Protein AF-A0AAE3AEM2-F1 (afdb_monomer)

Foldseek 3Di:
DVVDPVVCVQFVVQQDPVGGDPPPGDPPPDDLQVVQLSVLLVCLGPVDDPHDPVLLVDCNRHPPVSNVVSVVSNCCSVCVVVVVVVVVVVVVD

Sequence (93 aa):
LTAYESLWRRMVWKCGNDGFDFQSVRLGGIEPELYSVYQAAKAIAIGCCNITLADLASPELVTDEAFHLITGALLMAKYGDAVLNLEKGVNET

Secondary structure (DSSP, 8-state):
-TTSHHHHHHHGGGEETTEE--TT---TT--HHHHHHHHHHHHHHH----S-HHHHT-TTTS-HHHHHHHHHHHHHHHHHHHHHHHHHHHTT-

Radius of gyration: 15.15 Å; Cα contacts (8 Å, |Δi|>4): 70; chains: 1; bounding box: 39×32×38 Å

Mean predicted aligned error: 5.47 Å

Structure (mmCIF, N/CA/C/O backbone):
data_AF-A0AAE3AEM2-F1
#
_entry.id   AF-A0AAE3AEM2-F1
#
loop_
_atom_site.group_PDB
_atom_site.id
_atom_site.type_symbol
_atom_site.label_atom_id
_atom_site.label_alt_id
_atom_site.label_comp_id
_atom_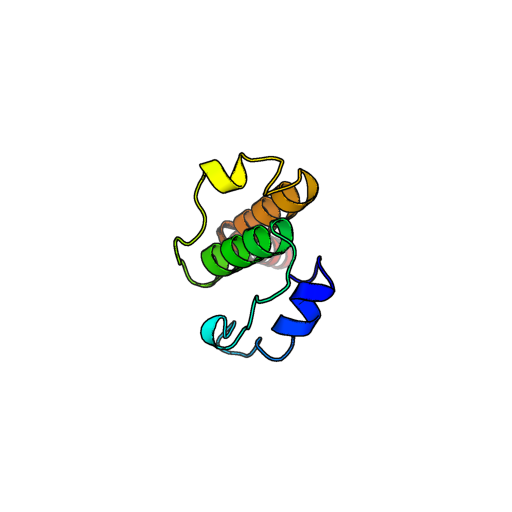site.label_asym_id
_atom_site.label_entity_id
_atom_site.label_seq_id
_atom_site.pdbx_PDB_ins_code
_atom_site.Cartn_x
_atom_site.Cartn_y
_atom_site.Cartn_z
_atom_site.occupancy
_atom_site.B_iso_or_equiv
_atom_site.auth_seq_id
_atom_site.auth_comp_id
_atom_site.auth_asym_id
_atom_site.auth_atom_id
_atom_site.pdbx_PDB_model_num
ATOM 1 N N . LEU A 1 1 ? 4.170 2.854 1.612 1.00 88.44 1 LEU A N 1
ATOM 2 C CA . LEU A 1 1 ? 4.590 1.899 2.672 1.00 88.44 1 LEU A CA 1
ATOM 3 C C . LEU A 1 1 ? 5.570 2.530 3.657 1.00 88.44 1 LEU A C 1
ATOM 5 O O . LEU A 1 1 ? 5.316 2.450 4.845 1.00 88.44 1 LEU A O 1
ATOM 9 N N . THR A 1 2 ? 6.641 3.180 3.195 1.00 92.81 2 THR A N 1
ATOM 10 C CA . THR A 1 2 ? 7.634 3.866 4.050 1.00 92.81 2 THR A CA 1
ATOM 11 C C . THR A 1 2 ? 7.074 5.029 4.877 1.00 92.81 2 THR A C 1
ATOM 13 O O . THR A 1 2 ? 7.606 5.311 5.940 1.00 92.81 2 THR A O 1
ATOM 16 N N . ALA A 1 3 ? 5.985 5.663 4.427 1.00 93.69 3 ALA A N 1
ATOM 17 C CA . ALA A 1 3 ? 5.299 6.734 5.159 1.00 93.69 3 ALA A CA 1
ATOM 18 C C . ALA A 1 3 ? 4.646 6.276 6.481 1.00 93.69 3 ALA A C 1
ATOM 20 O O . ALA A 1 3 ? 4.440 7.087 7.373 1.00 93.69 3 ALA A O 1
ATOM 21 N N . TYR A 1 4 ? 4.357 4.977 6.628 1.00 93.44 4 TYR A N 1
ATOM 22 C CA . TYR A 1 4 ? 3.737 4.419 7.829 1.00 93.44 4 TYR A CA 1
ATOM 23 C C . TYR A 1 4 ? 4.696 3.430 8.487 1.00 93.44 4 TYR A C 1
ATOM 25 O O . TYR A 1 4 ? 4.929 2.338 7.965 1.00 93.44 4 TYR A O 1
ATOM 33 N N . GLU A 1 5 ? 5.232 3.789 9.655 1.00 92.19 5 GLU A N 1
ATOM 34 C CA . GLU A 1 5 ? 6.242 2.998 10.376 1.00 92.19 5 GLU A CA 1
ATOM 35 C C . GLU A 1 5 ? 5.787 1.550 10.612 1.00 92.19 5 GLU A C 1
ATOM 37 O O . GLU A 1 5 ? 6.520 0.599 10.332 1.00 92.19 5 GLU A O 1
ATOM 42 N N . SER A 1 6 ? 4.532 1.379 11.026 1.00 92.19 6 SER A N 1
ATOM 43 C CA . SER A 1 6 ? 3.945 0.077 11.334 1.00 92.19 6 SER A CA 1
ATOM 44 C C . SER A 1 6 ? 3.825 -0.830 10.101 1.00 92.19 6 SER A C 1
ATOM 46 O O . SER A 1 6 ? 3.955 -2.055 10.217 1.00 92.19 6 SER A O 1
ATOM 48 N N . LEU A 1 7 ? 3.599 -0.263 8.912 1.00 93.50 7 LEU A N 1
ATOM 49 C CA . LEU A 1 7 ? 3.626 -1.001 7.647 1.00 93.50 7 LEU A CA 1
ATOM 50 C C . LEU A 1 7 ? 5.064 -1.256 7.201 1.00 93.50 7 LEU A C 1
ATOM 52 O O . LEU A 1 7 ? 5.390 -2.374 6.800 1.00 93.50 7 LEU A O 1
ATOM 56 N N . TRP A 1 8 ? 5.941 -0.259 7.307 1.00 93.50 8 TRP A N 1
ATOM 57 C CA . TRP A 1 8 ? 7.335 -0.386 6.897 1.00 93.50 8 TRP A CA 1
ATOM 58 C C . TRP A 1 8 ? 8.077 -1.468 7.679 1.00 93.50 8 TRP A C 1
ATOM 60 O O . TRP A 1 8 ? 8.736 -2.313 7.076 1.00 93.50 8 TRP A O 1
ATOM 70 N N . ARG A 1 9 ? 7.884 -1.540 9.000 1.00 92.62 9 ARG A N 1
ATOM 71 C CA . ARG A 1 9 ? 8.485 -2.572 9.857 1.00 92.62 9 ARG A CA 1
ATOM 72 C C . ARG A 1 9 ? 8.124 -3.996 9.417 1.00 92.62 9 ARG A C 1
ATOM 74 O O . ARG A 1 9 ? 8.917 -4.916 9.593 1.00 92.62 9 ARG A O 1
ATOM 81 N N . ARG A 1 10 ? 6.943 -4.181 8.819 1.00 92.50 10 ARG A N 1
ATOM 82 C CA . ARG A 1 10 ? 6.491 -5.470 8.264 1.00 92.50 10 ARG A CA 1
ATOM 83 C C . ARG A 1 10 ? 7.049 -5.741 6.865 1.00 92.50 10 ARG A C 1
ATOM 85 O O . ARG A 1 10 ? 7.212 -6.900 6.497 1.00 92.50 10 ARG A O 1
ATOM 92 N N . MET A 1 11 ? 7.332 -4.687 6.102 1.00 92.19 11 MET A N 1
ATOM 93 C CA . MET A 1 11 ? 7.715 -4.759 4.690 1.00 92.19 11 MET A CA 1
ATOM 94 C C . MET A 1 11 ? 9.221 -4.720 4.443 1.00 92.19 11 MET A C 1
ATOM 96 O O . MET A 1 11 ? 9.659 -5.212 3.409 1.00 92.19 11 MET A O 1
ATOM 100 N N . VAL A 1 12 ? 10.017 -4.166 5.361 1.00 91.50 12 VAL A N 1
ATOM 101 C CA . VAL A 1 12 ? 11.456 -3.930 5.148 1.00 91.50 12 VAL A CA 1
ATOM 102 C C . VAL A 1 12 ? 12.214 -5.209 4.784 1.00 91.50 12 VAL A C 1
ATOM 104 O O . VAL A 1 12 ? 13.031 -5.205 3.872 1.00 91.50 12 VAL A O 1
ATOM 107 N N . TRP A 1 13 ? 11.867 -6.335 5.413 1.00 90.38 13 TRP A N 1
ATOM 108 C CA . TRP A 1 13 ? 12.469 -7.646 5.139 1.00 90.38 13 TRP A CA 1
ATOM 109 C C . TRP A 1 13 ? 11.801 -8.412 3.990 1.00 90.38 13 TRP A C 1
ATOM 111 O O . TRP A 1 13 ? 12.143 -9.564 3.734 1.00 90.38 13 TRP A O 1
ATOM 121 N N . LYS A 1 14 ? 10.810 -7.802 3.337 1.00 90.81 14 LYS A N 1
ATOM 122 C CA . LYS A 1 14 ? 10.020 -8.364 2.231 1.00 90.81 14 LYS A CA 1
ATOM 123 C C . LYS A 1 14 ? 10.257 -7.632 0.913 1.00 90.81 14 LYS A C 1
ATOM 125 O O . LYS A 1 14 ? 9.565 -7.908 -0.058 1.00 90.81 14 LYS A O 1
ATOM 130 N N . CYS A 1 15 ? 11.214 -6.708 0.887 1.00 86.12 15 CYS A N 1
ATOM 131 C CA . CYS A 1 15 ? 11.676 -6.016 -0.306 1.00 86.12 15 CYS A CA 1
ATOM 132 C C . CYS A 1 15 ? 13.019 -6.616 -0.741 1.00 86.12 15 CYS A C 1
ATOM 134 O O . CYS A 1 15 ? 13.939 -6.713 0.071 1.00 86.12 15 CYS A O 1
ATOM 136 N N . GLY A 1 16 ? 13.134 -7.004 -2.008 1.00 85.44 16 GLY A N 1
ATOM 137 C CA . GLY A 1 16 ? 14.357 -7.538 -2.604 1.00 85.44 16 GLY A CA 1
ATOM 138 C C . GLY A 1 16 ? 14.518 -7.103 -4.060 1.00 85.44 16 GLY A C 1
ATOM 139 O O . GLY A 1 16 ? 13.750 -6.282 -4.560 1.00 85.44 16 GLY A O 1
ATOM 140 N N . ASN A 1 17 ? 15.512 -7.671 -4.745 1.00 82.94 17 ASN A N 1
ATOM 141 C CA . ASN A 1 17 ? 15.802 -7.335 -6.146 1.00 82.94 17 ASN A CA 1
ATOM 142 C C . ASN A 1 17 ? 14.642 -7.676 -7.098 1.00 82.94 17 ASN A C 1
ATOM 144 O O . ASN A 1 17 ? 14.464 -6.991 -8.098 1.00 82.94 17 ASN A O 1
ATOM 148 N N . ASP A 1 18 ? 13.827 -8.675 -6.750 1.00 83.12 18 ASP A N 1
ATOM 149 C CA . ASP A 1 18 ? 12.663 -9.110 -7.534 1.00 83.12 18 ASP A CA 1
ATOM 150 C C . ASP A 1 18 ? 11.362 -8.379 -7.135 1.00 83.12 18 ASP A C 1
ATOM 152 O O . ASP A 1 18 ? 10.261 -8.788 -7.504 1.00 83.12 18 ASP A O 1
ATOM 156 N N . GLY A 1 19 ? 11.468 -7.299 -6.353 1.00 85.50 19 GLY A N 1
ATOM 157 C CA . GLY A 1 19 ? 10.335 -6.516 -5.867 1.00 85.50 19 GLY A CA 1
ATOM 158 C C . GLY A 1 19 ? 9.893 -6.903 -4.455 1.00 85.50 19 GLY A C 1
ATOM 159 O O . GLY A 1 19 ? 10.716 -7.090 -3.557 1.00 85.50 19 GLY A O 1
ATOM 160 N N . PHE A 1 20 ? 8.578 -6.959 -4.233 1.00 89.56 20 PHE A N 1
ATOM 161 C CA . PHE A 1 20 ? 7.984 -7.113 -2.902 1.00 89.56 20 PHE A CA 1
ATOM 162 C C . PHE A 1 20 ? 7.263 -8.457 -2.737 1.00 89.56 20 PHE A C 1
ATOM 164 O O . PHE A 1 20 ? 6.341 -8.774 -3.4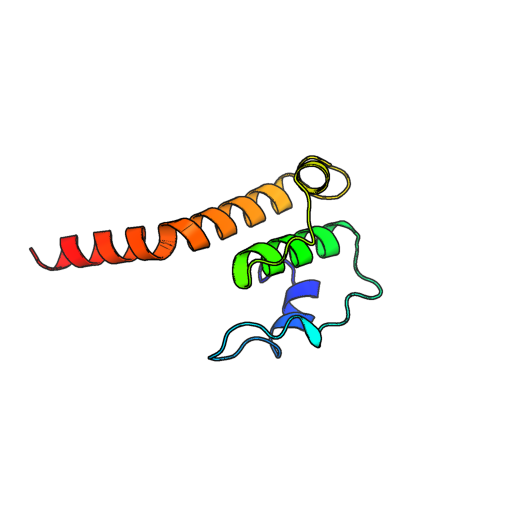90 1.00 89.56 20 PHE A O 1
ATOM 171 N N . ASP A 1 21 ? 7.592 -9.199 -1.680 1.00 90.94 21 ASP A N 1
ATOM 172 C CA . ASP A 1 21 ? 6.846 -10.390 -1.262 1.00 90.94 21 ASP A CA 1
ATOM 173 C C . ASP A 1 21 ? 5.651 -9.997 -0.382 1.00 90.94 21 ASP A C 1
ATOM 175 O O . ASP A 1 21 ? 5.696 -10.019 0.850 1.00 90.94 21 ASP A O 1
ATOM 179 N N . PHE A 1 22 ? 4.548 -9.633 -1.036 1.00 89.69 22 PHE A N 1
ATOM 180 C CA . PHE A 1 22 ? 3.290 -9.330 -0.354 1.00 89.69 22 PHE A CA 1
ATOM 181 C C . PHE A 1 22 ? 2.609 -10.572 0.247 1.00 89.69 22 PHE A C 1
ATOM 183 O O . PHE A 1 22 ? 1.786 -10.430 1.149 1.00 89.69 22 PHE A O 1
ATOM 190 N N . GLN A 1 23 ? 2.902 -11.785 -0.232 1.00 87.19 23 GLN A N 1
ATOM 191 C CA . GLN A 1 23 ? 2.190 -12.993 0.203 1.00 87.19 23 GLN A CA 1
ATOM 192 C C . GLN A 1 23 ? 2.570 -13.418 1.621 1.00 87.19 23 GLN A C 1
ATOM 194 O O . GLN A 1 23 ? 1.729 -13.935 2.356 1.00 87.19 23 GLN A O 1
ATOM 199 N N . SER A 1 24 ? 3.812 -13.176 2.034 1.00 88.56 24 SER A N 1
ATOM 200 C CA . SER A 1 24 ? 4.275 -13.549 3.373 1.00 88.56 24 SER A CA 1
ATOM 201 C C . SER A 1 24 ? 3.985 -12.509 4.465 1.00 88.56 24 SER A C 1
ATOM 203 O O . SER A 1 24 ? 4.346 -12.715 5.628 1.00 88.56 24 SER A O 1
ATOM 205 N N . VAL A 1 25 ? 3.318 -11.399 4.131 1.00 91.19 25 VAL A N 1
ATOM 206 C CA . VAL A 1 25 ? 2.996 -10.323 5.079 1.00 91.19 25 VAL A CA 1
ATOM 207 C C . VAL A 1 25 ? 1.701 -10.634 5.822 1.00 91.19 25 VAL A C 1
ATOM 209 O O . VAL A 1 25 ? 0.647 -10.849 5.228 1.00 91.19 25 VAL A O 1
ATOM 212 N N . ARG A 1 26 ? 1.755 -10.594 7.157 1.00 90.69 26 ARG A N 1
ATOM 213 C CA . ARG A 1 26 ? 0.571 -10.730 8.014 1.00 90.69 26 ARG A CA 1
ATOM 214 C C . ARG A 1 26 ? 0.021 -9.353 8.382 1.00 90.69 26 ARG A C 1
ATOM 216 O O . ARG A 1 26 ? 0.702 -8.572 9.043 1.00 90.69 26 ARG A O 1
ATOM 223 N N . LEU A 1 27 ? -1.227 -9.093 7.990 1.00 90.25 27 LEU A N 1
ATOM 224 C CA . LEU A 1 27 ? -1.943 -7.832 8.2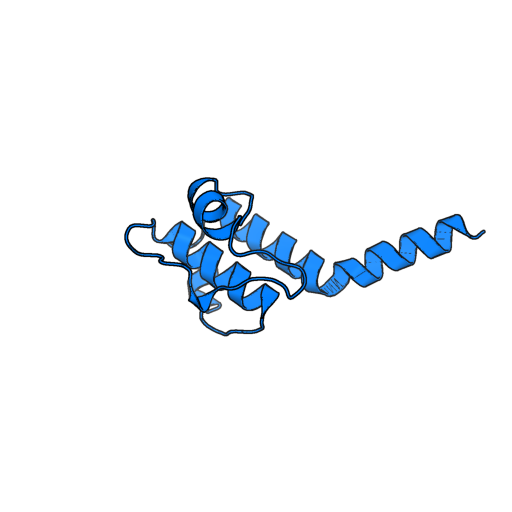39 1.00 90.25 27 LEU A CA 1
ATOM 225 C C . LEU A 1 27 ? -2.855 -7.875 9.476 1.00 90.25 27 LEU A C 1
ATOM 227 O O . LEU A 1 27 ? -3.572 -6.922 9.744 1.00 90.25 27 LEU A O 1
ATOM 231 N N . GLY A 1 28 ? -2.859 -8.972 10.237 1.00 90.88 28 GLY A N 1
ATOM 232 C CA . GLY A 1 28 ? -3.670 -9.063 11.452 1.00 90.88 28 GLY A CA 1
ATOM 233 C C . GLY A 1 28 ? -3.310 -7.963 12.458 1.00 90.88 28 GLY A C 1
ATOM 234 O O . GLY A 1 28 ? -2.129 -7.743 12.739 1.00 90.88 28 GLY A O 1
ATOM 235 N N . GLY A 1 29 ? -4.331 -7.290 12.995 1.00 88.75 29 GLY A N 1
ATOM 236 C CA . GLY A 1 29 ? -4.177 -6.256 14.023 1.00 88.75 29 GLY A CA 1
ATOM 237 C C . GLY A 1 29 ? -3.673 -4.900 13.519 1.00 88.75 29 GLY A C 1
ATOM 238 O O . GLY A 1 29 ? -3.130 -4.141 14.317 1.00 88.75 29 GLY A O 1
ATOM 239 N N . ILE A 1 30 ? -3.795 -4.603 12.220 1.00 92.38 30 ILE A N 1
ATOM 240 C CA . ILE A 1 30 ? -3.574 -3.245 11.699 1.00 92.38 30 ILE A CA 1
ATOM 241 C C . ILE A 1 30 ? -4.876 -2.450 11.670 1.00 92.38 30 ILE A C 1
ATOM 243 O O . ILE A 1 30 ? -5.962 -3.021 11.584 1.00 92.38 30 ILE A O 1
ATOM 247 N N . GLU A 1 31 ? -4.743 -1.130 11.707 1.00 91.56 31 GLU A N 1
ATOM 248 C CA . GLU A 1 31 ? -5.863 -0.214 11.519 1.00 91.56 31 GLU A CA 1
ATOM 249 C C . GLU A 1 31 ? -6.426 -0.316 10.090 1.00 91.56 31 GLU A C 1
ATOM 251 O O . GLU A 1 31 ? -5.660 -0.570 9.151 1.00 91.56 31 GLU A O 1
ATOM 256 N N . PRO A 1 32 ? -7.742 -0.100 9.899 1.00 90.19 32 PRO A N 1
ATOM 257 C CA . PRO A 1 32 ? -8.376 -0.155 8.581 1.00 90.19 32 PRO A CA 1
ATOM 258 C C . PRO A 1 32 ? -7.687 0.724 7.529 1.00 90.19 32 PRO A C 1
ATOM 260 O O . PRO A 1 32 ? -7.484 0.278 6.403 1.00 90.19 32 PRO A O 1
ATOM 263 N N . GLU A 1 33 ? -7.233 1.922 7.905 1.00 91.31 33 GLU A N 1
ATOM 264 C CA . GLU A 1 33 ? -6.506 2.815 6.995 1.00 91.31 33 GLU A CA 1
ATOM 265 C C . GLU A 1 33 ? -5.216 2.180 6.457 1.00 91.31 33 GLU A C 1
ATOM 267 O O . GLU A 1 33 ? -4.952 2.172 5.252 1.00 91.31 33 GLU A O 1
ATOM 272 N N . LEU A 1 34 ? -4.426 1.561 7.339 1.00 93.62 34 LEU A N 1
ATOM 273 C CA . LEU A 1 34 ? -3.186 0.884 6.961 1.00 93.62 34 LEU A CA 1
ATOM 274 C C . LEU A 1 34 ? -3.453 -0.307 6.036 1.00 93.62 34 LEU A C 1
ATOM 276 O O . LEU A 1 34 ? -2.626 -0.617 5.175 1.00 93.62 34 LEU A O 1
ATOM 280 N N . TYR A 1 35 ? -4.600 -0.973 6.197 1.00 92.81 35 TYR A N 1
ATOM 281 C CA . TYR A 1 35 ? -5.029 -2.027 5.284 1.00 92.81 35 TYR A CA 1
ATOM 282 C C . TYR A 1 35 ? -5.290 -1.467 3.884 1.00 92.81 35 TYR A C 1
ATOM 284 O O . TYR A 1 35 ? -4.748 -2.005 2.915 1.00 92.81 35 TYR A O 1
ATOM 292 N N . SER A 1 36 ? -6.035 -0.367 3.774 1.00 93.25 36 SER A N 1
ATOM 293 C CA . SER A 1 36 ? -6.310 0.306 2.499 1.00 93.25 36 SER A CA 1
ATOM 294 C C . SER A 1 36 ? -5.020 0.753 1.810 1.00 93.25 36 SER A C 1
ATOM 296 O O . SER A 1 36 ? -4.782 0.412 0.650 1.00 93.25 36 SER A O 1
ATOM 298 N N . VAL A 1 37 ? -4.119 1.421 2.538 1.00 94.81 37 VAL A N 1
ATOM 299 C CA . VAL A 1 37 ? -2.811 1.852 2.013 1.00 94.81 37 VAL A CA 1
ATOM 300 C C . VAL A 1 37 ? -1.975 0.659 1.546 1.00 94.81 37 VAL A C 1
ATOM 302 O O . VAL A 1 37 ? -1.319 0.724 0.504 1.00 94.81 37 VAL A O 1
ATOM 305 N N . TYR A 1 38 ? -1.996 -0.449 2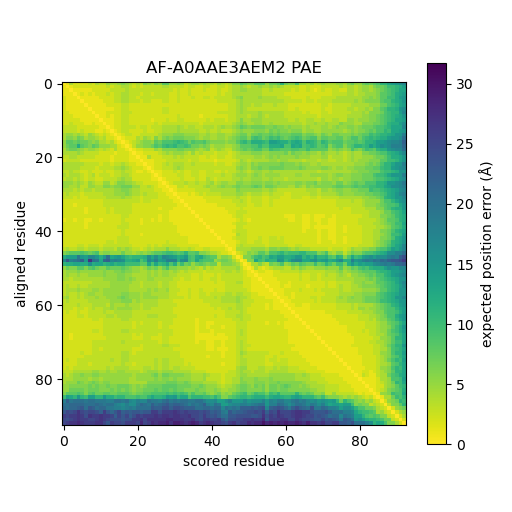.289 1.00 94.19 38 TYR A N 1
ATOM 306 C CA . TYR A 1 38 ? -1.296 -1.667 1.898 1.00 94.19 38 TYR A CA 1
ATOM 307 C C . TYR A 1 38 ? -1.872 -2.277 0.612 1.00 94.19 38 TYR A C 1
ATOM 309 O O . TYR A 1 38 ? -1.100 -2.616 -0.288 1.00 94.19 38 TYR A O 1
ATOM 317 N N . GLN A 1 39 ? -3.201 -2.401 0.491 1.00 93.69 39 GLN A N 1
ATOM 318 C CA . GLN A 1 39 ? -3.822 -2.939 -0.726 1.00 93.69 39 GLN A CA 1
ATOM 319 C C . GLN A 1 39 ? -3.569 -2.030 -1.933 1.00 93.69 39 GLN A C 1
ATOM 321 O O . GLN A 1 39 ? -3.273 -2.543 -3.009 1.00 93.69 39 GLN A O 1
ATOM 326 N N . ALA A 1 40 ? -3.590 -0.706 -1.755 1.00 94.19 40 ALA A N 1
ATOM 327 C CA . ALA A 1 40 ? -3.225 0.248 -2.800 1.00 94.19 40 ALA A CA 1
ATOM 328 C C . ALA A 1 40 ? -1.766 0.083 -3.248 1.00 94.19 40 ALA A C 1
ATOM 330 O O . ALA A 1 40 ? -1.492 -0.035 -4.441 1.00 94.19 40 ALA A O 1
ATOM 331 N N . ALA A 1 41 ? -0.822 -0.001 -2.306 1.00 93.06 41 ALA A N 1
ATOM 332 C CA . ALA A 1 41 ? 0.588 -0.218 -2.624 1.00 93.06 41 ALA A CA 1
ATOM 333 C C . ALA A 1 41 ? 0.815 -1.550 -3.359 1.00 93.06 41 ALA A C 1
ATOM 335 O O . ALA A 1 41 ? 1.565 -1.601 -4.332 1.00 93.06 41 ALA A O 1
ATOM 336 N N . LYS A 1 42 ? 0.136 -2.618 -2.928 1.00 92.50 42 LYS A N 1
ATOM 337 C CA . LYS A 1 42 ? 0.160 -3.922 -3.599 1.00 92.50 42 LYS A CA 1
ATOM 338 C C . LYS A 1 42 ? -0.423 -3.843 -5.012 1.00 92.50 42 LYS A C 1
ATOM 340 O O . LYS A 1 42 ? 0.166 -4.389 -5.942 1.00 92.50 42 LYS A O 1
ATOM 345 N N . ALA A 1 43 ? -1.545 -3.149 -5.188 1.00 92.75 43 ALA A N 1
ATOM 346 C CA . ALA A 1 43 ? -2.169 -2.949 -6.492 1.00 92.75 43 ALA A CA 1
ATOM 347 C C . ALA A 1 43 ? -1.233 -2.220 -7.464 1.00 92.75 43 ALA A C 1
ATOM 349 O O . ALA A 1 43 ? -1.078 -2.654 -8.601 1.00 92.75 43 ALA A O 1
ATOM 350 N N . ILE A 1 44 ? -0.556 -1.168 -6.997 1.00 91.94 44 ILE A N 1
ATOM 351 C CA . ILE A 1 44 ? 0.405 -0.398 -7.797 1.00 91.94 44 ILE A CA 1
ATOM 352 C C . ILE A 1 44 ? 1.632 -1.246 -8.164 1.00 91.94 44 ILE A C 1
ATOM 354 O O . ILE A 1 44 ? 2.086 -1.198 -9.301 1.00 91.94 44 ILE A O 1
ATOM 358 N N . ALA A 1 45 ? 2.167 -2.024 -7.219 1.00 89.94 45 ALA A N 1
ATOM 359 C CA . ALA A 1 45 ? 3.417 -2.755 -7.416 1.00 89.94 45 ALA A CA 1
ATOM 360 C C . ALA A 1 45 ? 3.281 -4.008 -8.299 1.00 89.94 45 ALA A C 1
ATOM 362 O O . ALA A 1 45 ? 4.193 -4.306 -9.064 1.00 89.94 45 ALA A O 1
ATOM 363 N N . ILE A 1 46 ? 2.182 -4.764 -8.169 1.00 88.38 46 ILE A N 1
ATOM 364 C CA . ILE A 1 46 ? 2.022 -6.074 -8.834 1.00 88.38 46 ILE A CA 1
ATOM 365 C C . ILE A 1 46 ? 0.702 -6.232 -9.606 1.00 88.38 46 ILE A C 1
ATOM 367 O O . ILE A 1 46 ? 0.409 -7.316 -10.103 1.00 88.38 46 ILE A O 1
ATOM 371 N N . GLY A 1 47 ? -0.117 -5.180 -9.706 1.00 82.44 47 GLY A N 1
ATOM 372 C CA . GLY A 1 47 ? -1.341 -5.188 -10.515 1.00 82.44 47 GLY A CA 1
ATOM 373 C C . GLY A 1 47 ? -2.521 -5.973 -9.925 1.00 82.44 47 GLY A C 1
ATOM 374 O O . GLY A 1 47 ? -3.397 -6.400 -10.672 1.00 82.44 47 GLY A O 1
ATOM 375 N N . CYS A 1 48 ? -2.575 -6.198 -8.606 1.00 72.25 48 CYS A N 1
ATOM 376 C CA . CYS A 1 48 ? -3.692 -6.911 -7.966 1.00 72.25 48 CYS A CA 1
ATOM 377 C C . CYS A 1 48 ? -4.853 -5.983 -7.555 1.00 72.25 48 CYS A C 1
ATOM 379 O O . CYS A 1 48 ? -4.645 -5.007 -6.841 1.00 72.25 48 CYS A O 1
ATOM 381 N N . CYS A 1 49 ? -6.094 -6.340 -7.899 1.00 67.31 49 CYS A N 1
ATOM 382 C CA . CYS A 1 49 ? -7.296 -5.536 -7.627 1.00 67.31 49 CYS A CA 1
ATOM 383 C C . CYS A 1 49 ? -7.956 -5.854 -6.272 1.00 67.31 49 CYS A C 1
ATOM 385 O O . CYS A 1 49 ? -9.093 -6.316 -6.224 1.00 67.31 49 CYS A O 1
ATOM 387 N N . ASN A 1 50 ? -7.254 -5.604 -5.167 1.00 79.44 50 ASN A N 1
ATOM 388 C CA . ASN A 1 50 ? -7.814 -5.786 -3.819 1.00 79.44 50 ASN A CA 1
ATOM 389 C C . ASN A 1 50 ? -8.364 -4.492 -3.192 1.00 79.44 50 ASN A C 1
ATOM 391 O O . ASN A 1 50 ? -8.786 -4.510 -2.040 1.00 79.44 50 ASN A O 1
ATOM 395 N N . ILE A 1 51 ? -8.319 -3.377 -3.923 1.00 85.44 51 ILE A N 1
ATOM 396 C CA . ILE A 1 51 ? -8.869 -2.084 -3.514 1.00 85.44 51 ILE A CA 1
ATOM 397 C C . ILE A 1 51 ? -9.733 -1.532 -4.648 1.00 85.44 51 ILE A C 1
ATOM 399 O O . ILE A 1 51 ? -9.361 -1.629 -5.821 1.00 85.44 51 ILE A O 1
ATOM 403 N N . THR A 1 52 ? -10.896 -0.986 -4.310 1.00 88.19 52 THR A N 1
ATOM 404 C CA . THR A 1 52 ? -11.846 -0.399 -5.258 1.00 88.19 52 THR A CA 1
ATOM 405 C C . THR A 1 52 ? -11.787 1.128 -5.238 1.00 88.19 52 THR A C 1
ATOM 407 O O . THR A 1 52 ? -11.244 1.745 -4.322 1.00 88.19 52 THR A O 1
ATOM 410 N N . LEU A 1 53 ? -12.389 1.766 -6.247 1.00 88.06 53 LEU A N 1
ATOM 411 C CA . LEU A 1 53 ? -12.547 3.223 -6.255 1.00 88.06 53 LEU A CA 1
ATOM 412 C C . LEU A 1 53 ? -13.409 3.717 -5.081 1.00 88.06 53 LEU A C 1
ATOM 414 O O . LEU A 1 53 ? -13.169 4.806 -4.572 1.00 88.06 53 LEU A O 1
ATOM 418 N N . ALA A 1 54 ? -14.385 2.918 -4.639 1.00 91.12 54 ALA A N 1
ATOM 419 C CA . ALA A 1 54 ? -15.217 3.251 -3.486 1.00 91.12 54 ALA A CA 1
ATOM 420 C C . ALA A 1 54 ? -14.407 3.240 -2.181 1.00 91.12 54 ALA A C 1
ATOM 422 O O . ALA A 1 54 ? -14.582 4.135 -1.360 1.00 91.12 54 ALA A O 1
ATOM 423 N N . ASP A 1 55 ? -13.478 2.290 -2.027 1.00 90.69 55 ASP A N 1
ATOM 424 C CA . ASP A 1 55 ? -12.583 2.242 -0.864 1.00 90.69 55 ASP A CA 1
ATOM 425 C C . ASP A 1 55 ? -11.676 3.479 -0.816 1.00 90.69 55 ASP A C 1
ATOM 427 O O . ASP A 1 55 ? -11.502 4.076 0.241 1.00 90.69 55 ASP A O 1
ATOM 431 N N . LEU 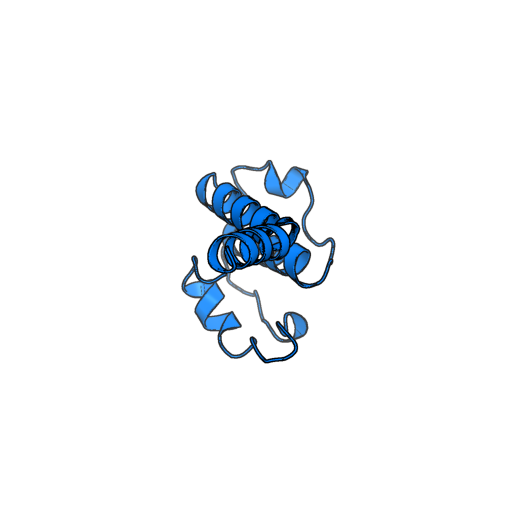A 1 56 ? -11.152 3.906 -1.973 1.00 91.12 56 LEU A N 1
ATOM 432 C CA . LEU A 1 56 ? -10.340 5.124 -2.101 1.00 91.12 56 LEU A CA 1
ATOM 433 C C . LEU A 1 56 ? -11.129 6.417 -1.861 1.00 91.12 56 LEU A C 1
ATOM 435 O O . LEU A 1 56 ? -10.539 7.414 -1.460 1.00 91.12 56 LEU A O 1
ATOM 439 N N . ALA A 1 57 ? -12.433 6.415 -2.137 1.00 91.94 57 ALA A N 1
ATOM 440 C CA . ALA A 1 57 ? -13.312 7.565 -1.935 1.00 91.94 57 ALA A CA 1
ATOM 441 C C . ALA A 1 57 ? -13.883 7.644 -0.509 1.00 91.94 57 ALA A C 1
ATOM 443 O O . ALA A 1 57 ? -14.575 8.610 -0.186 1.00 91.94 57 ALA A O 1
ATOM 444 N N . SER A 1 58 ? -13.639 6.632 0.329 1.00 93.94 58 SER A N 1
ATOM 445 C CA . SER A 1 58 ? -14.144 6.587 1.696 1.00 93.94 58 SER A CA 1
ATOM 446 C C . SER A 1 58 ? -13.161 7.264 2.658 1.00 93.94 58 SER A C 1
ATOM 448 O O . SER A 1 58 ? -12.098 6.695 2.917 1.00 93.94 58 SER A O 1
ATOM 450 N N . PRO A 1 59 ? -13.510 8.416 3.262 1.00 90.75 59 PRO A N 1
ATOM 451 C CA . PRO A 1 59 ? -12.634 9.107 4.212 1.00 90.75 59 PRO A CA 1
ATOM 452 C C . PRO A 1 59 ? -12.412 8.320 5.514 1.00 90.75 59 PRO A C 1
ATOM 454 O O . PRO A 1 59 ? -11.468 8.592 6.248 1.00 90.75 59 PRO A O 1
ATOM 457 N N . GLU A 1 60 ? -13.265 7.331 5.803 1.00 92.19 60 GLU A N 1
ATOM 458 C CA . GLU A 1 60 ? -13.108 6.416 6.943 1.00 92.19 60 GLU A CA 1
ATOM 459 C C . GLU A 1 60 ? -12.029 5.352 6.693 1.00 92.19 60 GLU A C 1
ATOM 461 O O . GLU A 1 60 ? -11.429 4.836 7.636 1.00 92.19 60 GLU A O 1
ATOM 466 N N . LEU A 1 61 ? -11.792 5.000 5.425 1.00 93.19 61 LEU A N 1
ATOM 467 C CA . LEU A 1 61 ? -10.818 3.985 5.019 1.00 93.19 61 LEU A CA 1
ATOM 468 C C . LEU A 1 61 ? -9.528 4.590 4.476 1.00 93.19 61 LEU A C 1
ATOM 470 O O . LEU A 1 61 ? -8.487 3.938 4.538 1.00 93.19 61 LEU A O 1
ATOM 474 N N . VAL A 1 62 ? -9.599 5.783 3.895 1.00 94.44 62 VAL A N 1
ATOM 475 C CA . VAL A 1 62 ? -8.482 6.477 3.262 1.00 94.44 62 VAL A CA 1
ATOM 476 C C . VAL A 1 62 ? -8.596 7.953 3.612 1.00 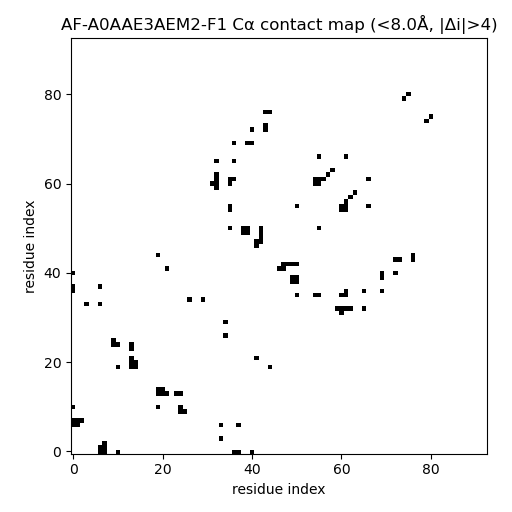94.44 62 VAL A C 1
ATOM 478 O O . VAL A 1 62 ? -9.444 8.670 3.092 1.00 94.44 62 VAL A O 1
ATOM 481 N N . THR A 1 63 ? -7.719 8.405 4.502 1.00 94.75 63 THR A N 1
ATOM 482 C CA . THR A 1 63 ? -7.583 9.823 4.841 1.00 94.75 63 THR A CA 1
ATOM 483 C C . THR A 1 63 ? -7.062 10.623 3.644 1.00 94.75 63 THR A C 1
ATOM 485 O O . THR A 1 63 ? -6.472 10.065 2.716 1.00 94.75 63 THR A O 1
ATOM 488 N N . ASP A 1 64 ? -7.207 11.949 3.675 1.00 94.88 64 ASP A N 1
ATOM 489 C CA . ASP A 1 64 ? -6.650 12.824 2.631 1.00 94.88 64 ASP A CA 1
ATOM 490 C C . ASP A 1 64 ? -5.130 12.633 2.468 1.00 94.88 64 ASP A C 1
ATOM 492 O O . ASP A 1 64 ? -4.601 12.642 1.353 1.00 94.88 64 ASP A O 1
ATOM 496 N N . GLU A 1 65 ? -4.425 12.400 3.578 1.00 94.62 65 GLU A N 1
ATOM 497 C CA . GLU A 1 65 ? -2.989 12.123 3.583 1.00 94.62 65 GLU A CA 1
ATOM 498 C C . GLU A 1 65 ? -2.674 10.774 2.920 1.00 94.62 65 GLU A C 1
ATOM 500 O O . GLU A 1 65 ? -1.828 10.705 2.020 1.00 94.62 65 GLU A O 1
ATOM 505 N N . ALA A 1 66 ? -3.405 9.713 3.278 1.00 95.25 66 ALA A N 1
ATOM 506 C CA . ALA A 1 66 ? -3.291 8.411 2.627 1.00 95.25 66 ALA A CA 1
ATOM 507 C C . ALA A 1 66 ? -3.576 8.502 1.121 1.00 95.25 66 ALA A C 1
ATOM 509 O O . ALA A 1 66 ? -2.832 7.944 0.309 1.00 95.25 66 ALA A O 1
ATOM 510 N N . PHE A 1 67 ? -4.620 9.234 0.730 1.00 95.12 67 PHE A N 1
ATOM 511 C CA . PHE A 1 67 ? -4.994 9.431 -0.667 1.00 95.12 67 PHE A CA 1
ATOM 512 C C . PHE A 1 67 ? -3.895 10.155 -1.453 1.00 95.12 67 PHE A C 1
ATOM 514 O O . PHE A 1 67 ? -3.552 9.749 -2.571 1.00 95.12 67 PHE A O 1
ATOM 521 N N . HIS A 1 68 ? -3.291 11.188 -0.859 1.00 95.50 68 HIS A N 1
ATOM 522 C CA . HIS A 1 68 ? -2.168 11.904 -1.455 1.00 95.50 68 HIS A CA 1
ATOM 523 C C . HIS A 1 68 ? -0.965 10.978 -1.681 1.00 95.50 68 HIS A C 1
ATOM 525 O O . HIS A 1 68 ? -0.402 10.947 -2.777 1.00 95.50 68 HIS A O 1
ATOM 531 N N . LEU A 1 69 ? -0.615 10.158 -0.685 1.00 96.25 69 LEU A N 1
ATOM 532 C CA . LEU A 1 69 ? 0.471 9.180 -0.787 1.00 96.25 69 LEU A CA 1
ATOM 533 C C . LEU A 1 69 ? 0.204 8.119 -1.862 1.00 96.25 69 LEU A C 1
ATOM 535 O O . LEU A 1 69 ? 1.103 7.789 -2.639 1.00 96.25 69 LEU A O 1
ATOM 539 N N . ILE A 1 70 ? -1.022 7.593 -1.928 1.00 94.75 70 ILE A N 1
ATOM 540 C CA . ILE A 1 70 ? -1.432 6.604 -2.935 1.00 94.75 70 ILE A CA 1
ATOM 541 C C . ILE A 1 70 ? -1.3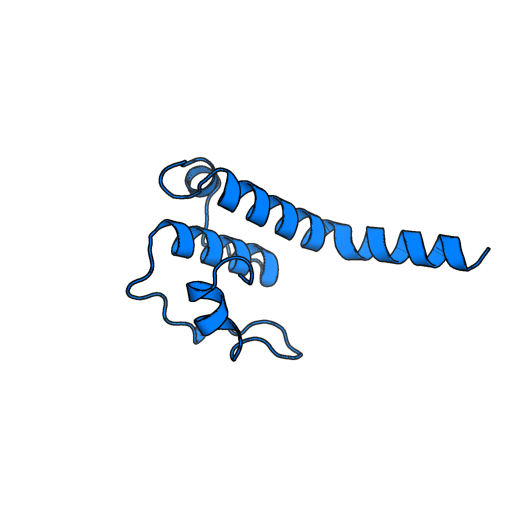31 7.204 -4.338 1.00 94.75 70 ILE A C 1
ATOM 543 O O . ILE A 1 70 ? -0.753 6.589 -5.235 1.00 94.75 70 ILE A O 1
ATOM 547 N N . THR A 1 71 ? -1.843 8.419 -4.525 1.00 94.62 71 THR A N 1
ATOM 548 C CA . THR A 1 71 ? -1.822 9.103 -5.822 1.00 94.62 71 THR A CA 1
ATOM 549 C C . THR A 1 71 ? -0.393 9.429 -6.249 1.00 94.62 71 THR A C 1
ATOM 551 O O . THR A 1 71 ? -0.023 9.167 -7.392 1.00 94.62 71 THR A O 1
ATOM 554 N N . GLY A 1 72 ? 0.444 9.922 -5.331 1.00 95.38 72 GLY A N 1
ATOM 555 C CA . GLY A 1 72 ? 1.865 10.158 -5.589 1.00 95.38 72 GLY A CA 1
ATOM 556 C C . GLY A 1 72 ? 2.598 8.881 -6.008 1.00 95.38 72 GLY A C 1
ATOM 557 O O . GLY A 1 72 ? 3.316 8.879 -7.008 1.00 95.38 72 GLY A O 1
ATOM 558 N N . ALA A 1 73 ? 2.362 7.766 -5.309 1.00 95.06 73 ALA A N 1
ATOM 559 C CA . ALA A 1 73 ? 2.928 6.467 -5.669 1.00 95.06 73 ALA A CA 1
ATOM 560 C C . ALA A 1 73 ? 2.454 5.977 -7.046 1.00 95.06 73 ALA A C 1
ATOM 562 O O . ALA A 1 73 ? 3.264 5.485 -7.830 1.00 95.06 73 ALA A O 1
ATOM 563 N N . LEU A 1 74 ? 1.169 6.148 -7.369 1.00 93.44 74 LEU A N 1
ATOM 564 C CA . LEU A 1 74 ? 0.609 5.773 -8.667 1.00 93.44 74 LEU A CA 1
ATOM 565 C C . LEU A 1 74 ? 1.215 6.600 -9.808 1.00 93.44 74 LEU A C 1
ATOM 567 O O . LEU A 1 74 ? 1.556 6.052 -10.856 1.00 93.44 74 LEU A O 1
ATOM 571 N N . LEU A 1 75 ? 1.373 7.910 -9.608 1.00 95.19 75 LEU A N 1
ATOM 572 C CA . LEU A 1 75 ? 1.999 8.798 -10.587 1.00 95.19 75 LEU A CA 1
ATOM 573 C C . LEU A 1 75 ? 3.464 8.424 -10.821 1.00 95.19 75 LEU A C 1
ATOM 575 O O . LEU A 1 75 ? 3.881 8.336 -11.974 1.00 95.19 75 LEU A O 1
ATOM 579 N N . MET A 1 76 ? 4.222 8.136 -9.759 1.00 93.81 76 MET A N 1
ATOM 580 C CA . MET A 1 76 ? 5.599 7.645 -9.881 1.00 93.81 76 MET A CA 1
ATOM 581 C C . MET A 1 76 ? 5.663 6.294 -10.597 1.00 93.81 76 MET A C 1
ATOM 583 O O . MET A 1 76 ? 6.502 6.114 -11.472 1.00 93.81 76 MET A O 1
ATOM 587 N N . ALA A 1 77 ? 4.761 5.360 -10.297 1.00 92.44 77 ALA A N 1
ATOM 588 C CA . ALA A 1 77 ? 4.726 4.069 -10.980 1.00 92.44 77 ALA A CA 1
ATOM 589 C C . ALA A 1 77 ? 4.395 4.203 -12.476 1.00 92.44 77 ALA A C 1
ATOM 591 O O . ALA A 1 77 ? 4.938 3.470 -13.297 1.00 92.44 77 ALA A O 1
ATOM 592 N N . LYS A 1 78 ? 3.518 5.148 -12.842 1.00 92.56 78 LYS A N 1
ATOM 593 C CA . LYS A 1 78 ? 3.076 5.338 -14.229 1.00 92.56 78 LYS A CA 1
ATOM 594 C C . LYS A 1 78 ? 4.031 6.187 -15.068 1.00 92.56 78 LYS A C 1
ATOM 596 O O . LYS A 1 78 ? 4.184 5.924 -16.257 1.00 92.56 78 LYS A O 1
ATOM 601 N N . TYR A 1 79 ? 4.628 7.219 -14.478 1.00 94.06 79 TYR A N 1
ATOM 602 C CA . TYR A 1 79 ? 5.388 8.238 -15.208 1.00 94.06 79 TYR A CA 1
ATOM 603 C C . TYR A 1 79 ? 6.819 8.426 -14.703 1.00 94.06 79 TYR A C 1
ATOM 605 O O . TYR A 1 79 ? 7.568 9.177 -15.320 1.00 94.06 79 TYR A O 1
ATOM 613 N N . GLY A 1 80 ? 7.221 7.767 -13.614 1.00 92.31 80 GLY A N 1
ATOM 614 C CA . GLY A 1 80 ? 8.536 7.962 -12.999 1.00 92.31 80 GLY A CA 1
ATOM 615 C C . GLY A 1 80 ? 9.685 7.702 -13.968 1.00 92.31 80 GLY A C 1
ATOM 616 O O . GLY A 1 80 ? 10.582 8.530 -14.068 1.00 92.31 80 GLY A O 1
ATOM 617 N N . ASP A 1 81 ? 9.623 6.622 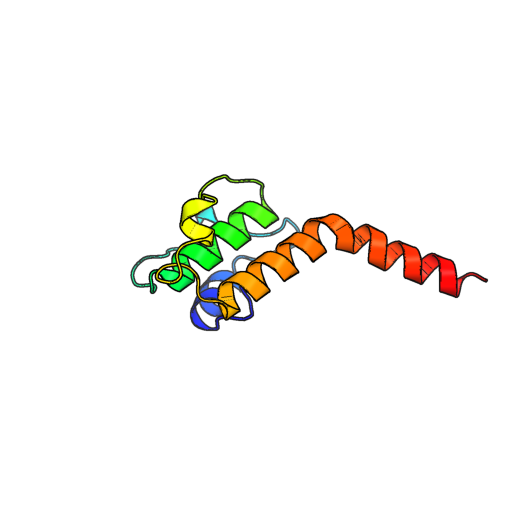-14.749 1.00 91.94 81 ASP A N 1
ATOM 618 C CA . ASP A 1 81 ? 10.650 6.333 -15.759 1.00 91.94 81 ASP A CA 1
ATOM 619 C C . ASP A 1 81 ? 10.712 7.413 -16.853 1.00 91.94 81 ASP A C 1
ATOM 621 O O . ASP A 1 81 ? 11.789 7.899 -17.193 1.00 91.94 81 ASP A O 1
ATOM 625 N N . ALA A 1 82 ? 9.555 7.870 -17.343 1.00 92.00 82 ALA A N 1
ATOM 626 C CA . ALA A 1 82 ? 9.495 8.944 -18.330 1.00 92.00 82 ALA A CA 1
ATOM 627 C C . ALA A 1 82 ? 10.120 10.242 -17.793 1.00 92.00 82 ALA A C 1
ATOM 629 O O . ALA A 1 82 ? 10.910 10.871 -18.489 1.00 92.00 82 ALA A O 1
ATOM 630 N N . VAL A 1 83 ? 9.821 10.617 -16.546 1.00 91.44 83 VAL A N 1
ATOM 631 C CA . VAL A 1 83 ? 10.401 11.803 -15.893 1.00 91.44 83 VAL A CA 1
ATOM 632 C C . VAL A 1 83 ? 11.917 11.667 -15.740 1.00 91.44 83 VAL A C 1
ATOM 634 O O . VAL A 1 83 ? 12.652 12.573 -16.124 1.00 91.44 83 VAL A O 1
ATOM 637 N N . LEU A 1 84 ? 12.402 10.522 -15.255 1.00 88.56 84 LEU A N 1
ATOM 638 C CA . LEU A 1 84 ? 13.837 10.289 -15.063 1.00 88.56 84 LEU A CA 1
ATOM 639 C C . LEU A 1 84 ? 14.615 10.286 -16.386 1.00 88.56 84 LEU A C 1
ATOM 641 O O . LEU A 1 84 ? 15.761 10.731 -16.435 1.00 88.56 84 LEU A O 1
ATOM 645 N N . ASN A 1 85 ? 14.014 9.791 -17.467 1.00 88.62 85 ASN A N 1
ATOM 646 C CA . ASN A 1 85 ? 14.659 9.756 -18.779 1.00 88.62 85 ASN A CA 1
ATOM 647 C C . ASN A 1 85 ? 14.613 11.114 -19.501 1.00 88.62 85 ASN A C 1
ATOM 649 O O . ASN A 1 85 ? 15.507 11.397 -20.298 1.00 88.62 85 ASN A O 1
ATOM 653 N N . LEU A 1 86 ? 13.647 11.985 -19.185 1.00 85.56 86 LEU A N 1
ATOM 654 C CA . LEU A 1 86 ? 13.642 13.377 -19.653 1.00 85.56 86 LEU A CA 1
ATOM 655 C C . LEU A 1 86 ? 14.818 14.178 -19.073 1.00 85.56 86 LEU A C 1
ATOM 657 O O . LEU A 1 86 ? 15.466 14.919 -19.807 1.00 85.56 86 LEU A O 1
ATOM 661 N N . GLU A 1 87 ? 15.136 14.002 -17.788 1.00 71.62 87 GLU A N 1
ATOM 662 C CA . GLU A 1 87 ? 16.264 14.701 -17.148 1.00 71.62 87 GLU A CA 1
ATOM 663 C C . GLU A 1 87 ? 17.628 14.250 -17.685 1.00 71.62 87 GLU A C 1
ATOM 665 O O . GLU A 1 87 ? 18.540 15.064 -17.830 1.00 71.62 87 GLU A O 1
ATOM 670 N N . LYS A 1 88 ? 17.777 12.966 -18.034 1.00 67.44 88 LYS A N 1
ATOM 671 C CA . LYS A 1 88 ? 19.016 12.457 -18.645 1.00 67.44 88 LYS A CA 1
ATOM 672 C C . LYS A 1 88 ? 19.287 13.093 -20.007 1.00 67.44 88 LYS A C 1
ATOM 674 O O . LYS A 1 88 ? 20.420 13.474 -20.268 1.00 67.44 88 LYS A O 1
ATOM 679 N N . GLY A 1 89 ? 18.251 13.276 -20.828 1.00 59.78 89 GLY A N 1
ATOM 680 C CA . GLY A 1 89 ? 18.380 13.929 -22.135 1.00 59.78 89 GLY A CA 1
ATOM 681 C C . GLY A 1 89 ? 18.739 15.420 -22.063 1.00 59.78 89 GLY A C 1
ATOM 682 O O . GLY A 1 89 ? 19.281 15.951 -23.024 1.00 59.78 89 GLY A O 1
ATOM 683 N N . VAL A 1 90 ? 18.477 16.090 -20.935 1.00 58.78 90 VAL A N 1
ATOM 684 C CA . VAL A 1 90 ? 18.861 17.497 -20.699 1.00 58.78 90 VAL A CA 1
ATOM 685 C C . VAL A 1 90 ? 20.341 17.639 -20.320 1.00 58.78 90 VAL A C 1
ATOM 687 O O . VAL A 1 90 ? 20.943 18.669 -20.600 1.00 58.78 90 VAL A O 1
ATOM 690 N N . ASN A 1 91 ? 20.948 16.612 -19.718 1.00 55.66 91 ASN A N 1
ATOM 691 C CA . ASN A 1 91 ? 22.354 16.638 -19.291 1.00 55.66 91 ASN A CA 1
ATOM 692 C C . ASN A 1 91 ? 23.342 16.154 -20.373 1.00 55.66 91 ASN A C 1
ATOM 694 O O . ASN A 1 91 ? 24.545 16.105 -20.117 1.00 55.66 91 ASN A O 1
ATOM 698 N N . GLU A 1 92 ? 22.853 15.787 -21.560 1.00 54.28 92 GLU A N 1
ATOM 699 C CA . GLU A 1 92 ? 23.662 15.341 -22.707 1.00 54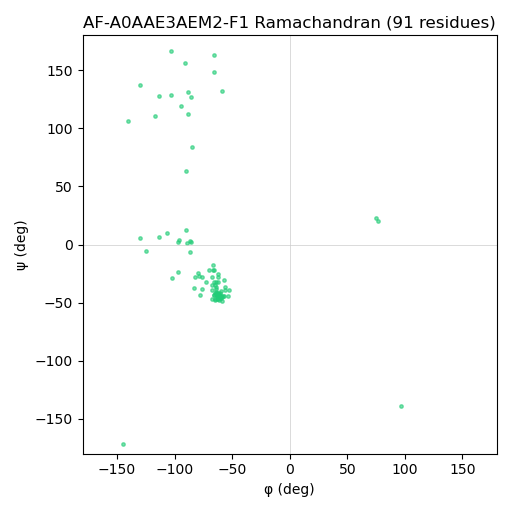.28 92 GLU A CA 1
ATOM 700 C C . GLU A 1 92 ? 23.758 16.393 -23.838 1.00 54.28 92 GLU A C 1
ATOM 702 O O . GLU A 1 92 ? 24.283 16.097 -24.913 1.00 54.28 92 GLU A O 1
ATOM 707 N N . THR A 1 93 ? 23.304 17.629 -23.595 1.00 45.78 93 THR A N 1
ATOM 708 C CA . THR A 1 93 ? 23.449 18.795 -24.495 1.00 45.78 93 THR A CA 1
ATOM 709 C C . THR A 1 93 ? 24.230 19.917 -23.837 1.00 45.78 93 THR A C 1
ATOM 711 O O . THR A 1 93 ? 25.094 20.508 -24.521 1.00 45.78 93 THR A O 1
#

Organism: NCBI:txid3064195

Nearest PDB structures (foldseek):
  5ks5-assembly1_A  TM=2.445E-01  e=4.619E+00  Homo sapiens

Solvent-accessible surface area (backbone atoms only — not comparable to full-atom values): 5639 Å² total; per-residue (Å²): 97,79,91,39,65,79,52,26,72,66,41,64,88,31,56,55,98,93,44,67,55,68,84,85,54,81,70,81,93,60,57,64,40,59,49,46,54,48,31,47,51,46,24,70,74,73,69,48,87,77,61,53,74,66,51,64,69,29,66,86,34,26,41,75,67,54,47,50,53,52,51,52,52,48,49,43,74,76,40,38,68,60,55,57,53,53,57,55,63,63,76,76,113

pLDDT: mean 88.44, std 9.74, range [45.78, 96.25]